Protein AF-A0A8S3HE19-F1 (afdb_monomer)

Radius of gyration: 11.42 Å; Cα contacts (8 Å, |Δi|>4): 43; chains: 1; bounding box: 22×23×33 Å

Mean predicted aligned error: 6.86 Å

Secondary structure (DSSP, 8-state):
--B-SHHHHHHHHHTT-----BS-HHHHHHHHHHTT-SSS---------S------

pLDDT: mean 81.59, std 13.67, range [41.0, 94.0]

Structure (mmCIF, N/CA/C/O backbone):
data_AF-A0A8S3HE19-F1
#
_entry.id   AF-A0A8S3HE19-F1
#
loop_
_atom_site.group_PDB
_atom_site.id
_atom_site.type_symbol
_atom_site.label_atom_id
_atom_site.label_alt_id
_atom_site.label_comp_id
_atom_site.label_asym_id
_atom_site.label_entity_id
_atom_site.label_seq_id
_atom_site.pdbx_PDB_ins_code
_atom_site.Cartn_x
_atom_site.Cartn_y
_atom_site.Cartn_z
_atom_site.occupancy
_atom_site.B_iso_or_equiv
_atom_site.auth_seq_id
_atom_site.auth_comp_id
_atom_site.auth_asym_id
_atom_site.auth_atom_id
_atom_site.pdbx_PDB_model_num
ATOM 1 N N . GLY A 1 1 ? -0.815 -6.332 -15.143 1.00 69.94 1 GLY A N 1
ATOM 2 C CA . GLY A 1 1 ? -0.352 -5.060 -14.555 1.00 69.94 1 GLY A CA 1
ATOM 3 C C . GLY A 1 1 ? -0.744 -5.066 -13.098 1.00 69.94 1 GLY A C 1
ATOM 4 O O . GLY A 1 1 ? -1.846 -5.507 -12.818 1.00 69.94 1 GLY A O 1
ATOM 5 N N . GLY A 1 2 ? 0.161 -4.719 -12.184 1.00 85.56 2 GLY A N 1
ATOM 6 C CA . GLY A 1 2 ? -0.151 -4.718 -10.753 1.00 85.56 2 GLY A CA 1
ATOM 7 C C . GLY A 1 2 ? -0.960 -3.495 -10.325 1.00 85.56 2 GLY A C 1
ATOM 8 O O . GLY A 1 2 ? -1.112 -2.556 -11.106 1.00 85.56 2 GLY A O 1
ATOM 9 N N . VAL A 1 3 ? -1.413 -3.501 -9.072 1.00 88.88 3 VAL A N 1
ATOM 10 C CA . VAL A 1 3 ? -2.095 -2.373 -8.423 1.00 88.88 3 VAL A CA 1
ATOM 11 C C . VAL A 1 3 ? -1.172 -1.160 -8.366 1.00 88.88 3 VAL A C 1
ATOM 13 O O . VAL A 1 3 ? 0.042 -1.295 -8.136 1.00 88.88 3 VAL A O 1
ATOM 16 N N . ARG A 1 4 ? -1.743 0.021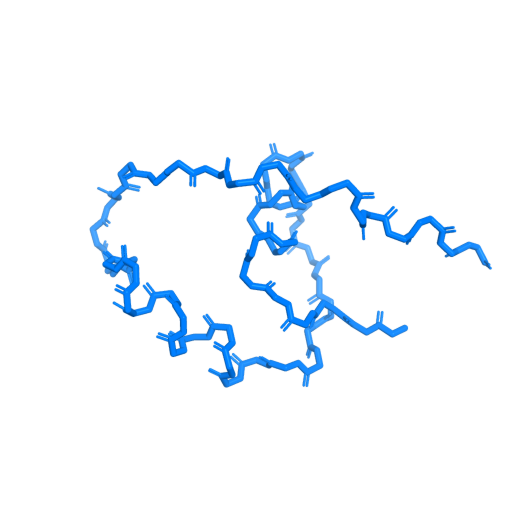 -8.618 1.00 89.75 4 ARG A N 1
ATOM 17 C CA . ARG A 1 4 ? -0.990 1.282 -8.698 1.00 89.75 4 ARG A CA 1
ATOM 18 C C . ARG A 1 4 ? -1.474 2.356 -7.734 1.00 89.75 4 ARG A C 1
ATOM 20 O O . ARG A 1 4 ? -0.766 3.343 -7.567 1.00 89.75 4 ARG A O 1
ATOM 27 N N . THR A 1 5 ? -2.633 2.162 -7.114 1.00 90.19 5 THR A N 1
ATOM 28 C CA . THR A 1 5 ? -3.237 3.125 -6.191 1.00 90.19 5 THR A CA 1
ATOM 29 C C . THR A 1 5 ? -3.568 2.465 -4.860 1.00 90.19 5 THR A C 1
ATOM 31 O O . THR A 1 5 ? -3.767 1.247 -4.776 1.00 90.19 5 THR A O 1
ATOM 34 N N . LEU A 1 6 ? -3.613 3.265 -3.795 1.00 90.12 6 LEU A N 1
ATOM 35 C CA . LEU A 1 6 ? -4.007 2.770 -2.483 1.00 90.12 6 LEU A CA 1
ATOM 36 C C . LEU A 1 6 ? -5.480 2.338 -2.449 1.00 90.12 6 LEU A C 1
ATOM 38 O O . LEU A 1 6 ? -5.802 1.334 -1.818 1.00 90.12 6 LEU A O 1
ATOM 42 N N . ASP A 1 7 ? -6.367 3.056 -3.142 1.00 89.88 7 ASP A N 1
ATOM 43 C CA . ASP A 1 7 ? -7.803 2.749 -3.159 1.00 89.88 7 ASP A CA 1
ATOM 44 C C . ASP A 1 7 ? -8.097 1.377 -3.782 1.00 89.88 7 ASP A C 1
ATOM 46 O O . ASP A 1 7 ? -8.841 0.587 -3.201 1.00 89.88 7 ASP A O 1
ATOM 50 N N . GLU A 1 8 ? -7.449 1.041 -4.902 1.00 88.50 8 GLU A N 1
ATOM 51 C CA . GLU A 1 8 ? -7.536 -0.294 -5.509 1.00 88.50 8 GLU A CA 1
ATOM 52 C C . GLU A 1 8 ? -7.057 -1.382 -4.541 1.00 88.50 8 GLU A C 1
ATOM 54 O O . GLU A 1 8 ? -7.704 -2.422 -4.399 1.00 88.50 8 GLU A O 1
ATOM 59 N N . LEU A 1 9 ? -5.937 -1.143 -3.847 1.00 90.31 9 LEU A N 1
ATOM 60 C CA . LEU A 1 9 ? -5.389 -2.101 -2.888 1.00 90.31 9 LEU A CA 1
ATOM 61 C C . LEU A 1 9 ? -6.371 -2.354 -1.736 1.00 90.31 9 LEU A C 1
ATOM 63 O O . LEU A 1 9 ? -6.591 -3.505 -1.353 1.00 90.31 9 LEU A O 1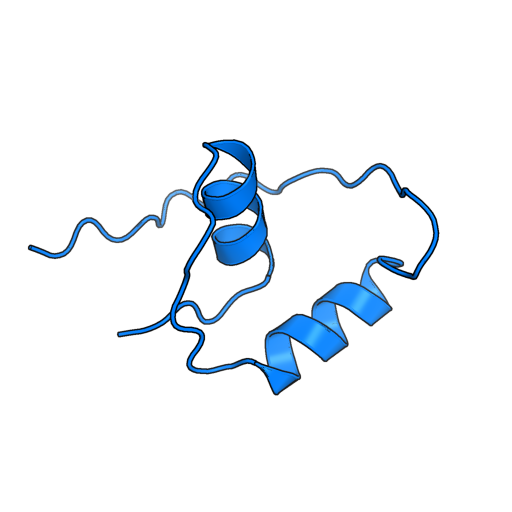
ATOM 67 N N . LEU A 1 10 ? -6.976 -1.293 -1.201 1.00 90.00 10 LEU A N 1
ATOM 68 C CA . LEU A 1 10 ? -7.937 -1.377 -0.105 1.00 90.00 10 LEU A CA 1
ATOM 69 C C . LEU A 1 10 ? -9.267 -2.005 -0.542 1.00 90.00 10 LEU A C 1
ATOM 71 O O . LEU A 1 10 ? -9.832 -2.800 0.209 1.00 90.00 10 LEU A O 1
ATOM 75 N N . ALA A 1 11 ? -9.738 -1.718 -1.757 1.00 87.81 11 ALA A N 1
ATOM 76 C CA . ALA A 1 11 ? -10.926 -2.346 -2.331 1.00 87.81 11 ALA A CA 1
ATOM 77 C C . ALA A 1 11 ? -10.725 -3.855 -2.544 1.00 87.81 11 ALA A C 1
ATOM 79 O O . ALA A 1 11 ? -11.587 -4.663 -2.210 1.00 87.81 11 ALA A O 1
ATOM 80 N N . ILE A 1 12 ? -9.556 -4.266 -3.038 1.00 87.62 12 ILE A N 1
ATOM 81 C CA . ILE A 1 12 ? -9.218 -5.686 -3.202 1.00 87.62 12 ILE A CA 1
ATOM 82 C C . ILE A 1 12 ? -9.063 -6.371 -1.832 1.00 87.62 12 ILE A C 1
ATOM 84 O O . ILE A 1 12 ? -9.463 -7.524 -1.647 1.00 87.62 12 ILE A O 1
ATOM 88 N N . ARG A 1 13 ? -8.525 -5.663 -0.832 1.00 87.69 13 ARG A N 1
ATOM 89 C CA . ARG A 1 13 ? -8.431 -6.179 0.537 1.00 87.69 13 ARG A CA 1
ATOM 90 C C . ARG A 1 13 ? -9.805 -6.344 1.194 1.00 87.69 13 ARG A C 1
ATOM 92 O O . ARG A 1 13 ? -9.991 -7.325 1.913 1.00 87.69 13 ARG A O 1
ATOM 99 N N . SER A 1 14 ? -10.754 -5.437 0.949 1.00 86.44 14 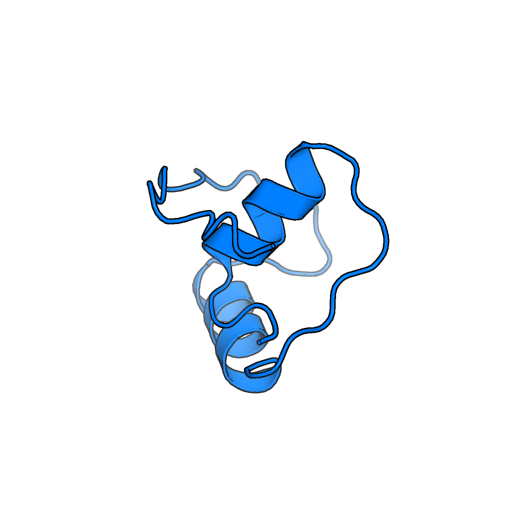SER A N 1
ATOM 100 C CA . SER A 1 14 ? -12.094 -5.484 1.556 1.00 86.44 14 SER A CA 1
ATOM 101 C C . SER A 1 14 ? -12.927 -6.678 1.078 1.00 86.44 14 SER A C 1
ATOM 103 O O . SER A 1 14 ? -13.719 -7.212 1.850 1.00 86.44 14 SER A O 1
ATOM 105 N N . ILE A 1 15 ? -12.684 -7.170 -0.142 1.00 88.06 15 ILE A N 1
ATOM 106 C CA . ILE A 1 15 ? -13.306 -8.394 -0.680 1.00 88.06 15 ILE A CA 1
ATOM 107 C C . ILE A 1 15 ? -12.589 -9.693 -0.254 1.00 88.06 15 ILE A C 1
ATOM 109 O O . ILE A 1 15 ? -12.951 -10.777 -0.707 1.00 88.06 15 ILE A O 1
ATOM 113 N N . GLY A 1 16 ? -11.575 -9.613 0.619 1.00 89.06 16 GLY A N 1
ATOM 114 C CA . GLY A 1 16 ? -10.924 -10.779 1.233 1.00 89.06 16 GLY A CA 1
ATOM 115 C C . GLY A 1 16 ? -9.713 -11.340 0.480 1.00 89.06 16 GLY A C 1
ATOM 116 O O . GLY A 1 16 ? -9.208 -12.409 0.832 1.00 89.06 16 GLY A O 1
ATOM 117 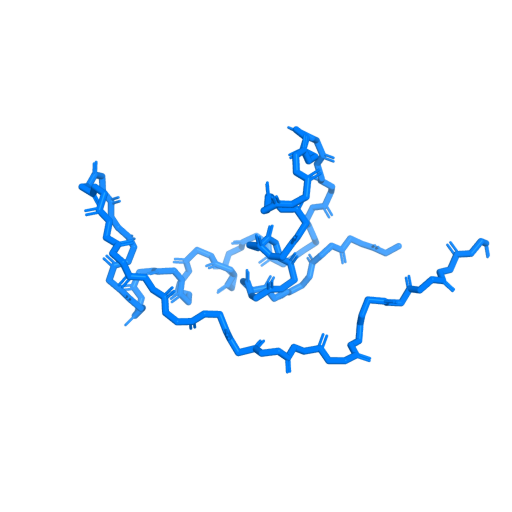N N . VAL A 1 17 ? -9.198 -10.640 -0.535 1.00 89.94 17 VAL A N 1
ATOM 118 C CA . VAL A 1 17 ? -7.978 -11.070 -1.232 1.00 89.94 17 VAL A CA 1
ATOM 119 C C . VAL A 1 17 ? -6.753 -10.902 -0.323 1.00 89.94 17 VAL A C 1
ATOM 121 O O . VAL A 1 17 ? -6.553 -9.885 0.345 1.00 89.94 17 VAL A O 1
ATOM 124 N N . THR A 1 18 ? -5.900 -11.929 -0.303 1.00 88.56 18 THR A N 1
ATOM 125 C CA . THR A 1 18 ? -4.709 -11.995 0.565 1.00 88.56 18 THR A CA 1
ATOM 126 C C . THR A 1 18 ? -3.387 -11.771 -0.163 1.00 88.56 18 THR A C 1
ATOM 128 O O . THR A 1 18 ? -2.372 -11.563 0.495 1.00 88.56 18 THR A O 1
ATOM 131 N N . ARG A 1 19 ? -3.376 -11.815 -1.501 1.00 90.12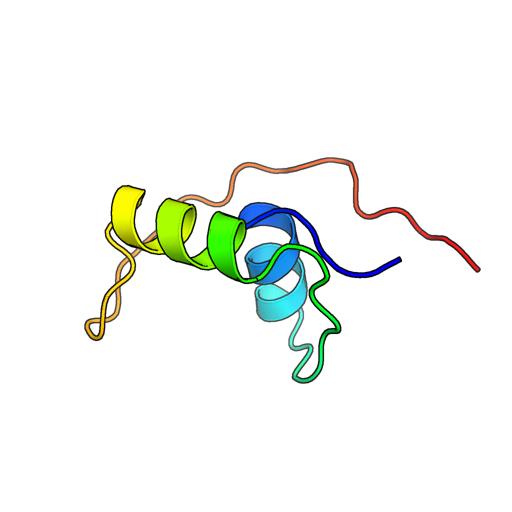 19 ARG A N 1
ATOM 132 C CA . ARG A 1 19 ? -2.175 -11.699 -2.345 1.00 90.12 19 ARG A CA 1
ATOM 133 C C . ARG A 1 19 ? -2.460 -10.785 -3.528 1.00 90.12 19 ARG A C 1
ATOM 135 O O . ARG A 1 19 ? -3.396 -11.039 -4.277 1.00 90.12 19 ARG A O 1
ATOM 142 N N . VAL A 1 20 ? -1.639 -9.751 -3.691 1.00 86.44 20 VAL A N 1
ATOM 143 C CA . VAL A 1 20 ? -1.767 -8.748 -4.753 1.00 86.44 20 VAL A CA 1
ATOM 144 C C . VAL A 1 20 ? -0.370 -8.362 -5.229 1.00 86.44 20 VAL A C 1
ATOM 146 O O . VAL A 1 20 ? 0.518 -8.123 -4.414 1.00 86.44 20 VAL A O 1
ATOM 149 N N . GLY A 1 21 ? -0.163 -8.305 -6.545 1.00 89.44 21 GLY A N 1
ATOM 150 C CA . GLY A 1 21 ? 1.037 -7.700 -7.117 1.00 89.44 21 GLY A CA 1
ATOM 151 C C . GLY A 1 21 ? 0.847 -6.190 -7.220 1.00 89.44 21 GLY A C 1
ATOM 152 O O . GLY A 1 21 ? -0.053 -5.748 -7.929 1.00 89.44 21 GLY A O 1
ATOM 153 N N . ALA A 1 22 ? 1.680 -5.405 -6.540 1.00 90.25 22 ALA A N 1
ATOM 154 C CA . ALA A 1 22 ? 1.688 -3.948 -6.645 1.00 90.25 22 ALA A CA 1
ATOM 155 C C . ALA A 1 22 ? 2.901 -3.498 -7.467 1.00 90.25 22 ALA A C 1
ATOM 157 O O . ALA A 1 22 ? 4.032 -3.885 -7.182 1.00 90.25 22 ALA A O 1
ATOM 158 N N . THR A 1 23 ? 2.667 -2.702 -8.511 1.00 92.00 23 THR A N 1
ATOM 159 C CA . THR A 1 23 ? 3.755 -2.145 -9.335 1.00 92.00 23 THR A CA 1
ATOM 160 C C . THR A 1 23 ? 4.220 -0.788 -8.799 1.00 92.00 23 THR A C 1
ATOM 162 O O . THR A 1 23 ? 5.369 -0.418 -9.013 1.00 92.00 23 THR A O 1
ATOM 165 N N . ALA A 1 24 ? 3.361 -0.062 -8.074 1.00 92.56 24 ALA A N 1
ATOM 166 C CA . ALA A 1 24 ? 3.658 1.263 -7.522 1.00 92.56 24 ALA A CA 1
ATOM 167 C C . ALA A 1 24 ? 3.714 1.261 -5.982 1.00 92.56 24 ALA A C 1
ATOM 169 O O . ALA A 1 24 ? 3.128 2.124 -5.334 1.00 92.56 24 ALA A O 1
ATOM 170 N N . THR A 1 25 ? 4.408 0.285 -5.384 1.00 91.25 25 THR A N 1
ATOM 171 C CA . THR A 1 25 ? 4.440 0.086 -3.921 1.00 91.25 25 THR A CA 1
ATOM 172 C C . THR A 1 25 ? 4.817 1.349 -3.148 1.00 91.25 25 THR A C 1
ATOM 174 O O . THR A 1 25 ? 4.172 1.659 -2.156 1.00 91.25 25 THR A O 1
ATOM 177 N N . ILE A 1 26 ? 5.821 2.103 -3.609 1.00 94.00 26 ILE A N 1
ATOM 178 C CA . ILE A 1 26 ? 6.278 3.326 -2.928 1.00 94.00 26 ILE A CA 1
ATOM 179 C C . ILE A 1 26 ? 5.160 4.376 -2.884 1.00 94.00 26 ILE A C 1
ATOM 181 O O . ILE A 1 26 ? 4.811 4.840 -1.804 1.00 94.00 26 ILE A O 1
ATOM 185 N N . ALA A 1 27 ? 4.536 4.669 -4.029 1.00 92.50 27 ALA A N 1
ATOM 186 C CA . ALA A 1 27 ? 3.453 5.649 -4.117 1.00 92.50 27 ALA A CA 1
ATOM 187 C C . ALA A 1 27 ? 2.255 5.268 -3.229 1.00 92.50 27 ALA A C 1
ATOM 189 O O . ALA A 1 27 ? 1.677 6.120 -2.563 1.00 92.50 27 ALA A O 1
ATOM 190 N N . ILE A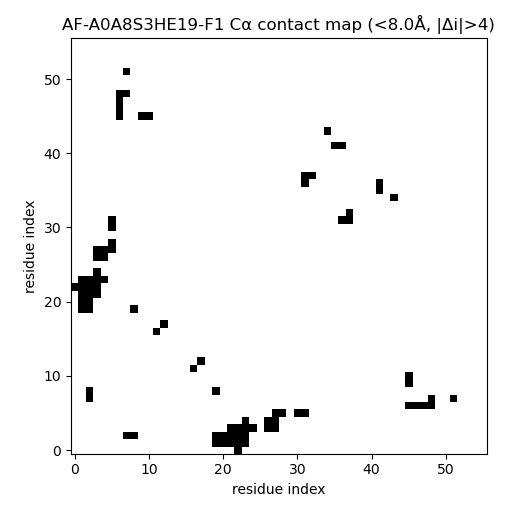 1 28 ? 1.923 3.973 -3.168 1.00 92.25 28 ILE A N 1
ATOM 191 C CA . ILE A 1 28 ? 0.849 3.457 -2.311 1.00 92.25 28 ILE A CA 1
ATOM 192 C C . ILE A 1 28 ? 1.170 3.673 -0.822 1.00 92.25 28 ILE A C 1
ATOM 194 O O . ILE A 1 28 ? 0.288 4.056 -0.057 1.00 92.25 28 ILE A O 1
ATOM 198 N N . MET A 1 29 ? 2.418 3.445 -0.400 1.00 92.06 29 MET A N 1
ATOM 199 C CA . MET A 1 29 ? 2.844 3.630 0.996 1.00 92.06 29 MET A CA 1
ATOM 200 C C . MET A 1 29 ? 2.883 5.107 1.406 1.00 92.06 29 MET A C 1
ATOM 202 O O . MET A 1 29 ? 2.468 5.457 2.514 1.00 92.06 29 MET A O 1
ATOM 206 N N . GLU A 1 30 ? 3.355 5.981 0.517 1.00 93.50 30 GLU A N 1
ATOM 207 C CA . GLU A 1 30 ? 3.332 7.433 0.720 1.00 93.50 30 GLU A CA 1
ATOM 208 C C . GLU A 1 30 ? 1.893 7.936 0.867 1.00 93.50 30 GLU A C 1
ATOM 210 O O . GLU A 1 30 ? 1.580 8.674 1.802 1.00 93.50 30 GLU A O 1
ATOM 215 N N . GLU A 1 31 ? 0.992 7.467 0.002 1.00 91.56 31 GLU A N 1
ATOM 216 C CA . GLU A 1 31 ? -0.429 7.790 0.071 1.00 91.56 31 GLU A CA 1
ATOM 217 C C . GLU A 1 31 ? -1.079 7.256 1.356 1.00 91.56 31 GLU A C 1
ATOM 219 O O . GLU A 1 31 ? -1.867 7.960 1.986 1.00 91.56 31 GLU A O 1
ATOM 224 N N . ALA A 1 32 ? -0.721 6.045 1.792 1.00 91.25 32 ALA A N 1
ATOM 225 C CA . ALA A 1 32 ? -1.235 5.454 3.027 1.00 91.25 32 ALA A CA 1
ATOM 226 C C . ALA A 1 32 ? -0.846 6.299 4.243 1.00 91.25 32 ALA A C 1
ATOM 228 O O . ALA A 1 32 ? -1.698 6.637 5.066 1.00 91.25 32 ALA A O 1
ATOM 229 N N . THR A 1 33 ? 0.415 6.727 4.287 1.00 90.00 33 THR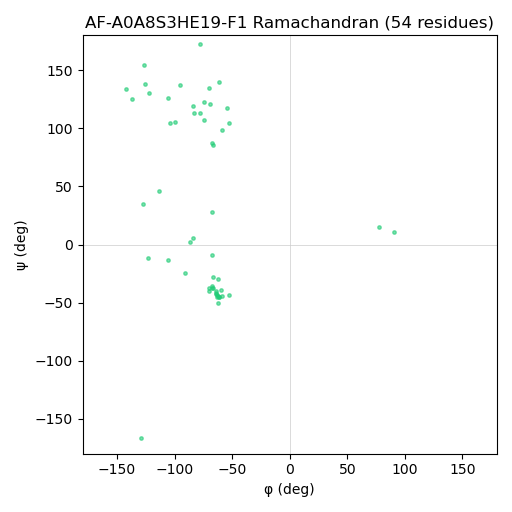 A N 1
ATOM 230 C CA . THR A 1 33 ? 0.937 7.613 5.332 1.00 90.00 33 THR A CA 1
ATOM 231 C C . THR A 1 33 ? 0.227 8.967 5.306 1.00 90.00 33 THR A C 1
ATOM 233 O O . THR A 1 33 ? -0.221 9.451 6.344 1.00 90.00 33 THR A O 1
ATOM 236 N N . ALA A 1 34 ? 0.045 9.558 4.120 1.00 90.19 34 ALA A N 1
ATOM 237 C CA . ALA A 1 34 ? -0.667 10.824 3.951 1.00 90.19 34 ALA A CA 1
ATOM 238 C C . ALA A 1 34 ? -2.143 10.745 4.388 1.00 90.19 34 ALA A C 1
ATOM 240 O O . ALA A 1 34 ? -2.703 11.737 4.853 1.00 90.19 34 ALA A O 1
ATOM 241 N N . ARG A 1 35 ? -2.767 9.565 4.275 1.00 87.06 35 ARG A N 1
ATOM 242 C CA . ARG A 1 35 ? -4.136 9.292 4.742 1.00 87.06 35 ARG A CA 1
ATOM 243 C C . ARG A 1 35 ? -4.217 8.878 6.219 1.00 87.06 35 ARG A C 1
ATOM 245 O O . ARG A 1 35 ? -5.313 8.596 6.696 1.00 87.06 35 ARG A O 1
ATOM 252 N N . GLY A 1 36 ? -3.096 8.849 6.943 1.00 87.06 36 GLY A N 1
ATOM 253 C CA . GLY A 1 36 ? -3.051 8.495 8.365 1.00 87.06 36 GLY A CA 1
ATOM 254 C C . GLY A 1 36 ? -3.142 6.994 8.648 1.00 87.06 36 GLY A C 1
ATOM 255 O O . GLY A 1 36 ? -3.381 6.603 9.788 1.00 87.06 36 GLY A O 1
ATOM 256 N N . ILE A 1 37 ? -2.942 6.145 7.637 1.00 87.81 37 ILE A N 1
ATOM 257 C CA . ILE A 1 37 ? -2.867 4.695 7.821 1.00 87.81 37 ILE A CA 1
ATOM 258 C C . ILE A 1 37 ? -1.507 4.385 8.446 1.00 87.81 37 ILE A C 1
ATOM 260 O O . ILE A 1 37 ? -0.466 4.493 7.800 1.00 87.81 37 ILE A O 1
ATOM 264 N N . THR A 1 38 ? -1.532 4.030 9.724 1.00 84.94 38 THR A N 1
ATOM 265 C CA . THR A 1 38 ? -0.354 3.704 10.536 1.00 84.94 38 THR A CA 1
ATOM 266 C C . THR A 1 38 ? -0.579 2.364 11.246 1.00 84.94 38 THR A C 1
ATOM 268 O O . THR A 1 38 ? -1.508 1.630 10.906 1.00 84.94 38 THR A O 1
ATOM 271 N N . ASP A 1 39 ? 0.243 2.029 12.240 1.00 82.00 39 ASP A N 1
ATOM 272 C CA . ASP A 1 39 ? 0.133 0.771 12.992 1.00 82.00 39 ASP A CA 1
ATOM 273 C C . ASP A 1 39 ? -1.129 0.675 13.871 1.00 82.00 39 ASP A C 1
ATOM 275 O O . ASP A 1 39 ? -1.438 -0.390 14.411 1.00 82.00 39 ASP A O 1
ATOM 279 N N . THR A 1 40 ? -1.887 1.766 14.016 1.00 82.12 40 THR A N 1
ATOM 280 C CA . THR A 1 40 ? -3.174 1.758 14.716 1.00 82.12 40 THR A CA 1
ATOM 281 C C . THR A 1 40 ? -4.343 1.593 13.740 1.00 82.12 40 THR A C 1
ATOM 283 O O . THR A 1 40 ? -4.382 2.288 12.717 1.00 82.12 40 THR A O 1
ATOM 286 N N . PRO A 1 41 ? -5.347 0.752 14.062 1.00 78.12 41 PRO A N 1
ATOM 287 C CA . PRO A 1 41 ? -6.564 0.637 13.265 1.00 78.12 41 PRO A CA 1
ATOM 288 C C . PRO A 1 41 ? -7.220 2.008 13.088 1.00 78.12 41 PRO A C 1
ATOM 290 O O . PRO A 1 41 ? -7.613 2.641 14.065 1.00 78.12 41 PRO A O 1
ATOM 293 N N . THR A 1 42 ? -7.306 2.469 11.843 1.00 81.75 42 THR A N 1
ATOM 294 C CA . THR A 1 42 ? -7.852 3.784 11.493 1.00 81.75 42 THR A CA 1
ATOM 295 C C . THR A 1 42 ? -9.005 3.590 10.523 1.00 81.75 42 THR A C 1
ATOM 297 O O . THR A 1 42 ? -8.876 2.861 9.537 1.00 81.75 42 THR A O 1
ATOM 300 N N . GLU A 1 43 ? -10.139 4.226 10.805 1.00 79.25 43 GLU A N 1
ATOM 301 C CA . GLU A 1 43 ? -11.272 4.241 9.886 1.00 79.25 43 GLU A CA 1
ATOM 302 C C . GLU A 1 43 ? -10.970 5.183 8.723 1.00 79.25 43 GLU A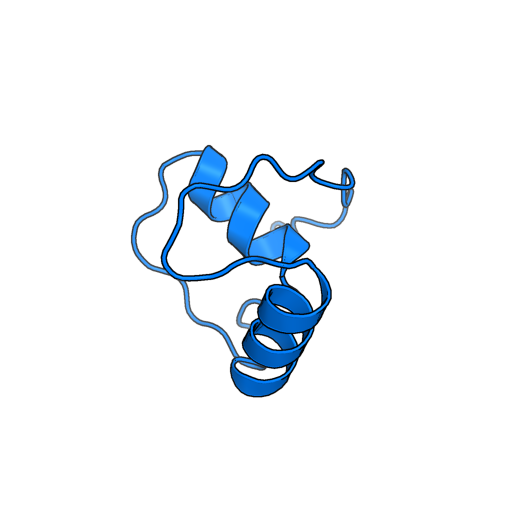 C 1
ATOM 304 O O . GLU A 1 43 ? -10.685 6.366 8.908 1.00 79.25 43 GLU A O 1
ATOM 309 N N . ILE A 1 44 ? -11.030 4.647 7.508 1.00 78.94 44 ILE A N 1
ATOM 310 C CA . ILE A 1 44 ? -10.794 5.393 6.276 1.00 78.94 44 ILE A CA 1
ATOM 311 C C . ILE A 1 44 ? -11.982 5.221 5.341 1.00 78.94 44 ILE A C 1
ATOM 313 O O . ILE A 1 44 ? -12.527 4.128 5.181 1.00 78.94 44 ILE A O 1
ATOM 317 N N . ILE A 1 45 ? -12.375 6.317 4.700 1.00 78.62 45 ILE A N 1
ATOM 318 C CA . ILE A 1 45 ? -13.434 6.303 3.696 1.00 78.62 45 ILE A CA 1
ATOM 319 C C . ILE A 1 45 ? -12.805 5.874 2.374 1.00 78.62 45 ILE A C 1
ATOM 321 O O . ILE A 1 45 ? -11.984 6.597 1.804 1.00 78.62 45 ILE A O 1
ATOM 325 N N . LEU A 1 46 ? -13.199 4.699 1.889 1.00 75.62 46 LEU A N 1
ATOM 326 C CA . LEU A 1 46 ? -12.823 4.245 0.557 1.00 75.62 46 LEU A CA 1
ATOM 327 C C . LEU A 1 46 ? -13.539 5.115 -0.471 1.00 75.62 46 LEU A C 1
ATOM 329 O O . LEU A 1 46 ? -14.769 5.185 -0.494 1.00 75.62 46 LEU A O 1
ATOM 333 N N . LYS A 1 47 ? -12.769 5.786 -1.327 1.00 71.50 47 LYS A N 1
ATOM 334 C CA . LYS A 1 47 ? -13.338 6.463 -2.488 1.00 71.50 47 LYS A CA 1
ATOM 335 C C . LYS A 1 47 ? -13.625 5.390 -3.526 1.00 71.50 47 LYS A C 1
ATOM 337 O O . LYS A 1 47 ? -12.692 4.765 -4.027 1.00 71.50 47 LYS A O 1
ATOM 342 N N . SER A 1 48 ? -14.906 5.163 -3.818 1.00 58.47 48 SER A N 1
ATOM 343 C CA . SER A 1 48 ? -15.342 4.242 -4.867 1.00 58.47 48 SER A CA 1
ATOM 344 C C . SER A 1 48 ? -14.630 4.594 -6.168 1.00 58.47 48 SER A C 1
ATOM 346 O O . SER A 1 48 ? -14.909 5.616 -6.789 1.00 58.47 48 SER A O 1
ATOM 348 N N . THR A 1 49 ? -13.648 3.780 -6.531 1.00 56.72 49 THR A N 1
ATOM 349 C CA . THR A 1 49 ? -12.916 3.898 -7.785 1.00 56.72 49 THR A CA 1
ATOM 350 C C . THR A 1 49 ? -13.521 2.862 -8.720 1.00 56.72 49 THR A C 1
ATOM 352 O O . THR A 1 49 ? -13.283 1.667 -8.565 1.00 56.72 49 THR A O 1
ATOM 355 N N . ASP A 1 50 ? -14.321 3.317 -9.687 1.00 55.66 50 ASP A N 1
ATOM 356 C CA . ASP A 1 50 ? -15.006 2.506 -10.714 1.00 55.66 50 ASP A CA 1
ATOM 357 C C . ASP A 1 50 ? -14.039 1.850 -11.730 1.00 55.66 50 ASP A C 1
ATOM 359 O O . ASP A 1 50 ? -14.373 1.600 -12.888 1.00 55.66 50 ASP A O 1
ATOM 363 N N . HIS A 1 51 ? -12.801 1.570 -11.325 1.00 54.53 51 HIS A N 1
ATOM 364 C CA . HIS A 1 51 ? -11.717 1.146 -12.206 1.00 54.53 51 HIS A CA 1
ATOM 365 C C . HIS A 1 51 ? -11.042 -0.146 -11.745 1.00 54.53 51 HIS A C 1
ATOM 367 O O . HIS A 1 51 ? -9.848 -0.332 -11.971 1.00 54.53 51 HIS A O 1
ATOM 373 N N . LEU A 1 52 ? -11.793 -1.086 -11.160 1.00 58.31 52 LEU A N 1
ATOM 374 C CA . LEU A 1 52 ? -11.326 -2.472 -11.087 1.00 58.31 52 LEU A CA 1
ATOM 375 C C . LEU A 1 52 ? -11.280 -3.017 -12.520 1.00 58.31 52 LEU A C 1
ATOM 377 O O . LEU A 1 52 ? -12.257 -3.569 -13.023 1.00 58.31 52 LEU A O 1
ATOM 381 N N . GLN A 1 53 ? -10.160 -2.781 -13.212 1.00 52.25 53 GLN A N 1
ATOM 382 C CA . GLN A 1 53 ? -9.914 -3.291 -14.553 1.00 52.25 53 GLN A CA 1
ATOM 383 C C . GLN A 1 53 ? -9.999 -4.819 -14.511 1.00 52.25 53 GLN A C 1
ATOM 385 O O . GLN A 1 53 ? -9.052 -5.508 -14.138 1.00 52.25 53 GLN A O 1
ATOM 390 N N . SER A 1 54 ? -11.162 -5.335 -14.906 1.00 50.56 54 SER A N 1
ATOM 391 C CA . SER A 1 54 ? -11.366 -6.724 -15.291 1.00 50.56 54 SER A CA 1
ATOM 392 C C . SER A 1 54 ? -10.602 -6.953 -16.593 1.00 50.56 54 SER A C 1
ATOM 394 O O . SER A 1 54 ? -11.111 -6.712 -17.686 1.00 50.56 54 SER A O 1
ATOM 396 N N . GLY A 1 55 ? -9.328 -7.308 -16.464 1.00 49.28 55 GLY A N 1
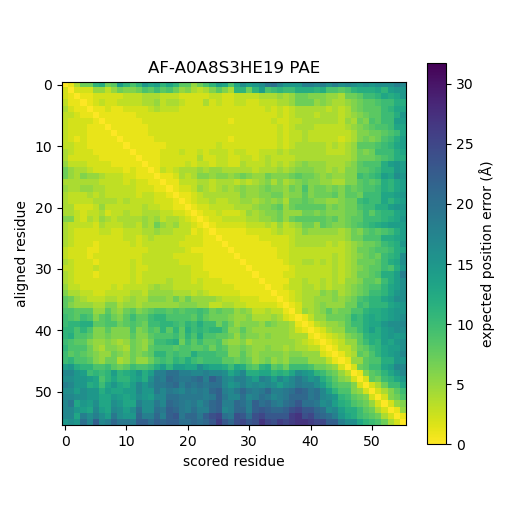ATOM 397 C CA . GLY A 1 55 ? -8.511 -7.814 -17.557 1.00 49.28 55 GLY A CA 1
ATOM 398 C C . GLY A 1 55 ? -8.353 -9.319 -17.396 1.00 49.28 55 GLY A C 1
ATOM 399 O O . GLY A 1 55 ? -7.602 -9.748 -16.519 1.00 49.28 55 GLY A O 1
ATOM 400 N N . TYR A 1 56 ? -9.078 -10.088 -18.213 1.00 41.00 56 TYR A N 1
ATOM 401 C CA . TYR A 1 56 ? -8.669 -11.439 -18.610 1.00 41.00 56 TYR A CA 1
ATOM 402 C C . TYR A 1 56 ? -7.549 -11.347 -19.649 1.00 41.00 56 TYR A C 1
ATOM 404 O O . TYR A 1 56 ? -7.604 -10.409 -20.480 1.00 41.00 56 TYR A O 1
#

Nearest PDB structures (foldseek):
  8xt2-assembly1_So  TM=3.268E-01  e=6.971E+00  Homo sapiens

Foldseek 3Di:
DFAAELLLVVVCVVVPDDDTDYPNVVRNVVVCVVQVNDPDDDDDDRDPDPPPPPDD

Organism: NCBI:txid392030

Solvent-accessible surface area (backbone atoms only — not comparable to full-atom values): 3754 Å² total; per-residue (Å²): 135,48,47,62,47,50,57,60,50,50,54,46,44,74,76,67,55,89,78,80,62,60,72,32,57,67,62,25,51,54,50,33,49,76,72,61,58,59,100,56,99,64,94,75,86,80,67,89,66,98,66,81,76,85,73,131

Sequence (56 aa):
GGVRTLDELLAIRSIGVTRVGATATIAIMEEATARGITDTPTEIILKSTDHLQSGY